Protein AF-N2BEN6-F1 (afdb_monomer_lite)

Radius of gyration: 16.23 Å; chains: 1; bounding box: 42×36×40 Å

Organism: NCBI:txid1235802

Sequence (118 aa):
MKANYIAAFLFGVWHIVMPIRSYINGEMSFAAMLLMGIGYMILAGIMGIKWGLLYYITGNLWAGLGDHLFNNTVATNMLHVVSLKGTDELQIVRIMAAQIISFVFVLMVYYYKNRNGN

Structure (mmCIF, N/CA/C/O backbone):
data_AF-N2BEN6-F1
#
_entry.id   AF-N2BEN6-F1
#
loop_
_atom_site.group_PDB
_atom_site.id
_atom_site.type_symbol
_atom_site.label_atom_id
_atom_site.label_alt_id
_atom_site.label_comp_id
_atom_site.label_asym_id
_atom_site.label_entity_id
_atom_site.label_seq_id
_atom_site.pdbx_PDB_ins_code
_atom_site.Cartn_x
_atom_site.Cartn_y
_atom_site.Cartn_z
_atom_site.occupancy
_atom_site.B_iso_or_equiv
_atom_site.auth_seq_id
_atom_site.auth_comp_id
_atom_site.auth_asym_id
_atom_site.auth_atom_id
_atom_site.pdbx_PDB_model_num
ATOM 1 N N . MET A 1 1 ? -10.329 10.386 9.609 1.00 85.44 1 MET A N 1
ATOM 2 C CA . MET A 1 1 ? -10.187 10.054 8.170 1.00 85.44 1 MET A CA 1
ATOM 3 C C . MET A 1 1 ? -9.442 11.100 7.338 1.00 85.44 1 MET A C 1
ATOM 5 O O . MET A 1 1 ? -8.591 10.686 6.572 1.00 85.44 1 MET A O 1
ATOM 9 N N . LYS A 1 2 ? -9.664 12.421 7.485 1.00 92.44 2 LYS A N 1
ATOM 10 C CA . LYS A 1 2 ? -8.949 13.449 6.681 1.00 92.44 2 LYS A CA 1
ATOM 11 C C . LYS A 1 2 ? -7.416 13.304 6.684 1.00 92.44 2 LYS A C 1
ATOM 13 O O . LYS A 1 2 ? -6.818 13.224 5.621 1.00 92.44 2 LYS A O 1
ATOM 18 N N . ALA A 1 3 ? -6.804 13.192 7.866 1.00 92.81 3 ALA A N 1
ATOM 19 C CA . ALA A 1 3 ? -5.358 12.980 7.994 1.00 92.81 3 ALA A CA 1
ATOM 20 C C . ALA A 1 3 ? -4.882 11.691 7.297 1.00 92.81 3 ALA A C 1
ATOM 22 O O . ALA A 1 3 ? -3.827 11.684 6.675 1.00 92.81 3 ALA A O 1
ATOM 23 N N . ASN A 1 4 ? -5.695 10.630 7.334 1.00 94.56 4 ASN A N 1
ATOM 24 C CA . ASN A 1 4 ? -5.393 9.372 6.655 1.00 94.56 4 ASN A CA 1
ATOM 25 C C . ASN A 1 4 ? -5.385 9.528 5.128 1.00 94.56 4 ASN A C 1
ATOM 27 O O . ASN A 1 4 ? -4.502 8.996 4.473 1.00 94.56 4 AS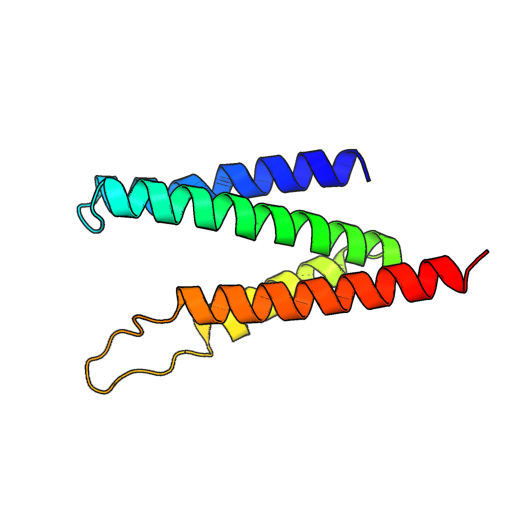N A O 1
ATOM 31 N N . TYR A 1 5 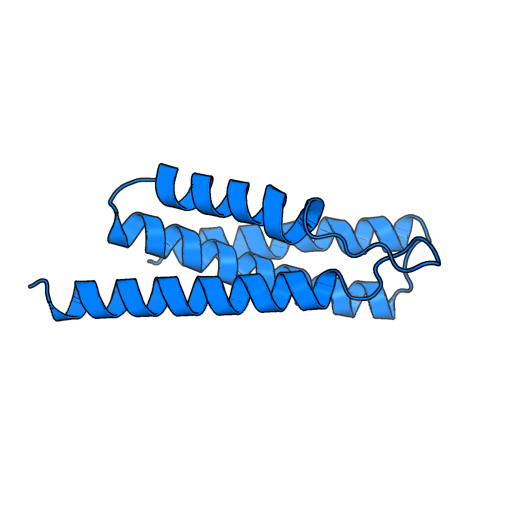? -6.325 10.290 4.556 1.00 95.94 5 TYR A N 1
ATOM 32 C CA . TYR A 1 5 ? -6.342 10.553 3.113 1.00 95.94 5 TYR A CA 1
ATOM 33 C C . TYR A 1 5 ? -5.090 11.301 2.650 1.00 95.94 5 TYR A C 1
ATOM 35 O O . TYR A 1 5 ? -4.509 10.942 1.631 1.00 95.94 5 TYR A O 1
ATOM 43 N N . ILE A 1 6 ? -4.643 12.296 3.422 1.00 97.44 6 ILE A N 1
ATOM 44 C CA . ILE A 1 6 ? -3.408 13.035 3.127 1.00 97.44 6 ILE A CA 1
ATOM 45 C C . ILE A 1 6 ? -2.199 12.099 3.228 1.00 97.44 6 ILE A C 1
ATOM 47 O O . ILE A 1 6 ? -1.392 12.045 2.304 1.00 97.44 6 ILE A O 1
ATOM 51 N N . ALA A 1 7 ? -2.095 11.328 4.314 1.00 95.94 7 ALA A N 1
ATOM 52 C CA . ALA A 1 7 ? -0.999 10.384 4.509 1.00 95.94 7 ALA A CA 1
ATOM 53 C C . ALA A 1 7 ? -0.941 9.336 3.386 1.00 95.94 7 ALA A C 1
ATOM 55 O O . ALA A 1 7 ? 0.119 9.116 2.808 1.00 95.94 7 ALA A O 1
ATOM 56 N N . ALA A 1 8 ? -2.081 8.746 3.024 1.00 96.81 8 ALA A N 1
ATOM 57 C CA . ALA A 1 8 ? -2.187 7.774 1.943 1.00 96.81 8 ALA A CA 1
ATOM 58 C C . ALA A 1 8 ? -1.834 8.369 0.574 1.00 96.81 8 ALA A C 1
ATOM 60 O O . ALA A 1 8 ? -1.147 7.721 -0.209 1.00 96.81 8 ALA A O 1
ATOM 61 N N . PHE A 1 9 ? -2.256 9.605 0.292 1.00 97.12 9 PHE A N 1
ATOM 62 C CA . PHE A 1 9 ? -1.894 10.298 -0.943 1.00 97.12 9 PHE A CA 1
ATOM 63 C C . PHE A 1 9 ? -0.382 10.529 -1.041 1.00 97.12 9 PHE A C 1
ATOM 65 O O . PHE A 1 9 ? 0.231 10.155 -2.039 1.00 97.12 9 PHE A O 1
ATOM 72 N N . LEU A 1 10 ? 0.229 11.090 0.008 1.00 97.69 10 LEU A N 1
ATOM 73 C CA . LEU A 1 10 ? 1.674 11.334 0.052 1.00 97.69 10 LEU A CA 1
ATOM 74 C C . LEU A 1 10 ? 2.466 10.027 -0.055 1.00 97.69 10 LEU A C 1
ATOM 76 O O . LEU A 1 10 ? 3.442 9.955 -0.800 1.00 97.69 10 LEU A O 1
ATOM 80 N N . PHE A 1 11 ? 2.012 8.983 0.641 1.00 96.00 11 PHE A N 1
ATOM 81 C CA . PHE A 1 11 ? 2.604 7.654 0.558 1.00 96.00 11 PHE A CA 1
ATOM 82 C C . PHE A 1 11 ? 2.496 7.088 -0.860 1.00 96.00 11 PHE A C 1
ATOM 84 O O . PHE A 1 11 ? 3.496 6.631 -1.401 1.00 96.00 11 PHE A O 1
ATOM 91 N N . GLY A 1 12 ? 1.330 7.191 -1.504 1.00 96.19 12 GLY A N 1
ATOM 92 C CA . GLY A 1 12 ? 1.137 6.803 -2.900 1.00 96.19 12 GLY A CA 1
ATOM 93 C C . GLY A 1 12 ? 2.120 7.504 -3.837 1.00 96.19 12 GLY A C 1
ATOM 94 O O . GLY A 1 12 ? 2.885 6.836 -4.527 1.00 96.19 12 GLY A O 1
ATOM 95 N N . VAL A 1 13 ? 2.164 8.841 -3.806 1.00 97.00 13 VAL A N 1
ATOM 96 C CA . VAL A 1 13 ? 3.068 9.653 -4.643 1.00 97.00 13 VAL A CA 1
ATOM 97 C C . VAL A 1 13 ? 4.531 9.258 -4.453 1.00 97.00 13 VAL A C 1
ATOM 99 O O . VAL A 1 13 ? 5.257 9.149 -5.436 1.00 97.00 13 VAL A O 1
ATOM 102 N N . TRP A 1 14 ? 4.965 8.976 -3.224 1.00 97.12 14 TRP A N 1
ATOM 103 C CA . TRP A 1 14 ? 6.349 8.584 -2.946 1.00 97.12 14 TRP A CA 1
ATOM 104 C C . TRP A 1 14 ? 6.789 7.310 -3.696 1.00 97.12 14 TRP A C 1
ATOM 106 O O . TRP A 1 14 ? 7.953 7.192 -4.076 1.00 97.12 14 TRP A O 1
ATOM 116 N N . HIS A 1 15 ? 5.874 6.381 -3.997 1.00 94.19 15 HIS A N 1
ATOM 117 C CA . HIS A 1 15 ? 6.221 5.111 -4.653 1.00 94.19 15 HIS A CA 1
ATOM 118 C C . HIS A 1 15 ? 6.578 5.242 -6.139 1.00 94.19 15 HIS A C 1
ATOM 120 O O . HIS A 1 15 ? 7.164 4.315 -6.699 1.00 94.19 15 HIS A O 1
ATOM 126 N N . ILE A 1 16 ? 6.302 6.385 -6.779 1.00 95.00 16 ILE A N 1
ATOM 127 C CA . ILE A 1 16 ? 6.697 6.615 -8.178 1.00 95.00 16 ILE A CA 1
ATOM 128 C C . ILE A 1 16 ? 8.225 6.629 -8.359 1.00 95.00 16 ILE A C 1
ATOM 130 O O . ILE A 1 16 ? 8.729 6.367 -9.451 1.00 95.00 16 ILE A O 1
ATOM 134 N N . VAL A 1 17 ? 8.972 6.888 -7.279 1.00 96.31 17 VAL A N 1
ATOM 135 C CA . VAL A 1 17 ? 10.439 6.953 -7.286 1.00 96.31 17 VAL A CA 1
ATOM 136 C C . VAL A 1 17 ? 11.058 5.645 -7.786 1.00 96.31 17 VAL A C 1
ATOM 138 O O . VAL A 1 17 ? 12.050 5.688 -8.509 1.00 96.31 17 VAL A O 1
ATOM 141 N N . MET A 1 18 ? 10.467 4.487 -7.464 1.00 92.50 18 MET A N 1
ATOM 142 C CA . MET A 1 18 ? 11.002 3.184 -7.879 1.00 92.50 18 MET A CA 1
ATOM 143 C C . MET A 1 18 ? 10.944 2.978 -9.405 1.00 92.50 18 MET A C 1
ATOM 145 O O . MET A 1 18 ? 12.005 2.781 -10.000 1.00 92.50 18 MET A O 1
ATOM 149 N N . PRO A 1 19 ? 9.780 3.094 -10.080 1.00 93.75 19 PRO A N 1
ATOM 150 C CA . PRO A 1 19 ? 9.721 3.029 -11.543 1.00 93.75 19 PRO A CA 1
ATOM 151 C C . PRO A 1 19 ? 10.596 4.072 -12.242 1.00 93.75 19 PRO A C 1
ATOM 153 O O . PRO A 1 19 ? 11.278 3.732 -13.207 1.00 93.75 19 PRO A O 1
ATOM 156 N N . ILE A 1 20 ? 10.632 5.316 -11.739 1.00 97.19 20 ILE A N 1
ATOM 157 C CA . ILE A 1 20 ? 11.492 6.375 -12.295 1.00 97.19 20 ILE A CA 1
ATOM 158 C C . ILE A 1 20 ? 12.967 5.967 -12.225 1.00 97.19 20 ILE A C 1
ATOM 160 O O . ILE A 1 20 ? 13.680 6.091 -13.220 1.00 97.19 20 ILE A O 1
ATOM 164 N N . ARG A 1 21 ? 13.427 5.439 -11.082 1.00 96.81 21 ARG A N 1
ATOM 165 C CA . ARG A 1 21 ? 14.804 4.949 -10.923 1.00 96.81 21 ARG A CA 1
ATOM 166 C C . ARG A 1 21 ? 15.129 3.859 -11.945 1.00 96.81 21 ARG A C 1
ATOM 168 O O . ARG A 1 21 ? 16.155 3.949 -12.610 1.00 96.81 21 ARG A O 1
ATOM 175 N N . SER A 1 22 ? 14.264 2.855 -12.089 1.00 94.19 22 SER A N 1
ATOM 176 C CA . SER A 1 22 ? 14.484 1.760 -13.042 1.00 94.19 22 SER A CA 1
ATOM 177 C C . SER A 1 22 ? 14.500 2.241 -14.495 1.00 94.19 22 SER A C 1
ATOM 179 O O . SER A 1 22 ? 15.292 1.740 -15.287 1.00 94.19 22 SER A O 1
ATOM 181 N N . TYR A 1 23 ? 13.705 3.255 -14.851 1.00 96.62 23 TYR A N 1
ATOM 182 C CA . TYR A 1 23 ? 13.797 3.893 -16.168 1.00 96.62 23 TYR A CA 1
ATOM 183 C C . TYR A 1 23 ? 15.136 4.608 -16.382 1.00 96.62 23 TYR A C 1
ATOM 185 O O . TYR A 1 23 ? 15.792 4.382 -17.396 1.00 96.62 23 TYR A O 1
ATOM 193 N N . ILE A 1 24 ? 15.575 5.423 -15.415 1.00 97.94 24 ILE A N 1
ATOM 194 C CA . ILE A 1 24 ? 16.860 6.144 -15.482 1.00 97.94 24 ILE A CA 1
ATOM 195 C C . ILE A 1 24 ? 18.039 5.168 -15.606 1.00 9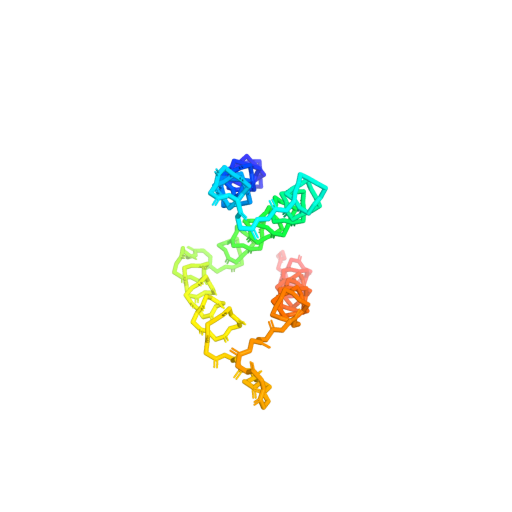7.94 24 ILE A C 1
ATOM 197 O O . ILE A 1 24 ? 18.989 5.439 -16.336 1.00 97.94 24 ILE A O 1
ATOM 201 N N . ASN A 1 25 ? 17.958 4.014 -14.943 1.00 97.50 25 ASN A N 1
ATOM 202 C CA . ASN A 1 25 ? 18.974 2.964 -15.001 1.00 97.50 25 ASN A CA 1
ATOM 203 C C . ASN A 1 25 ? 18.931 2.115 -16.288 1.00 97.50 25 ASN A C 1
ATOM 205 O O . ASN A 1 25 ? 19.771 1.234 -16.455 1.00 97.50 25 ASN A O 1
ATOM 209 N N . GLY A 1 26 ? 17.955 2.325 -17.178 1.00 94.62 26 GLY A N 1
ATOM 210 C CA . GLY A 1 26 ? 17.766 1.503 -18.378 1.00 94.62 26 GLY A CA 1
ATOM 211 C C . GLY A 1 26 ? 17.192 0.104 -18.111 1.00 94.62 26 GLY A C 1
ATOM 212 O O . GLY A 1 26 ? 17.196 -0.736 -19.006 1.00 94.62 26 GLY A O 1
ATOM 213 N N . GLU A 1 27 ? 16.677 -0.155 -16.904 1.00 92.25 27 GLU A N 1
ATOM 214 C CA . GLU A 1 27 ? 16.054 -1.428 -16.499 1.00 92.25 27 GLU A CA 1
ATOM 215 C C . GLU A 1 27 ? 14.602 -1.551 -17.009 1.00 92.25 27 GLU A C 1
ATOM 217 O O . GLU A 1 27 ? 14.025 -2.637 -17.015 1.00 92.25 27 GLU A O 1
ATOM 222 N N . MET A 1 28 ? 13.979 -0.435 -17.406 1.00 91.81 28 MET A N 1
ATOM 223 C CA . MET A 1 28 ? 12.563 -0.357 -17.771 1.00 91.81 28 MET A CA 1
ATOM 224 C C . MET A 1 28 ? 12.346 0.619 -18.934 1.00 91.81 28 MET A C 1
ATOM 226 O O . MET A 1 28 ? 13.006 1.651 -19.009 1.00 91.81 28 MET A O 1
ATOM 230 N N . SER A 1 29 ? 11.396 0.333 -19.833 1.00 95.81 29 SER A N 1
ATOM 231 C CA . SER A 1 29 ? 10.999 1.281 -20.885 1.00 95.81 29 SER A CA 1
ATOM 232 C C . SER A 1 29 ? 10.193 2.454 -20.315 1.00 95.81 29 SER A C 1
ATOM 234 O O . SER A 1 29 ? 9.578 2.342 -19.255 1.00 95.81 29 SER A O 1
ATOM 236 N N . PHE A 1 30 ? 10.118 3.572 -21.041 1.00 95.56 30 PHE A N 1
ATOM 237 C CA . PHE A 1 30 ? 9.315 4.727 -20.617 1.00 95.56 30 PHE A CA 1
ATOM 238 C C . PHE A 1 30 ? 7.827 4.377 -20.421 1.00 95.56 30 PHE A C 1
ATOM 240 O O . PHE A 1 30 ? 7.209 4.771 -19.433 1.00 95.56 30 PHE A O 1
ATOM 247 N N . ALA A 1 31 ? 7.254 3.584 -21.333 1.00 95.19 31 ALA A N 1
ATOM 248 C CA . ALA A 1 31 ? 5.863 3.147 -21.233 1.00 95.19 31 ALA A CA 1
ATOM 249 C C . ALA A 1 31 ? 5.630 2.259 -19.998 1.00 95.19 31 ALA A C 1
ATOM 251 O O . ALA A 1 31 ? 4.654 2.452 -19.273 1.00 95.19 31 ALA A O 1
ATOM 252 N N . ALA A 1 32 ? 6.551 1.329 -19.723 1.00 91.81 32 ALA A N 1
ATOM 253 C CA . ALA A 1 32 ? 6.489 0.497 -18.526 1.00 91.81 32 ALA A CA 1
ATOM 254 C C . ALA A 1 32 ? 6.655 1.335 -17.246 1.00 91.81 32 ALA A C 1
ATOM 256 O O . ALA A 1 32 ? 5.934 1.099 -16.280 1.00 91.81 32 ALA A O 1
ATOM 257 N N . MET A 1 33 ? 7.506 2.367 -17.258 1.00 95.06 33 MET A N 1
ATOM 258 C CA . MET A 1 33 ? 7.671 3.296 -16.136 1.00 95.06 33 MET A CA 1
ATOM 259 C C . MET A 1 33 ? 6.378 4.042 -15.809 1.00 95.06 33 MET A C 1
ATOM 261 O O . MET A 1 33 ? 6.015 4.134 -14.638 1.00 95.06 33 MET A O 1
ATOM 265 N N . LEU A 1 34 ? 5.656 4.541 -16.819 1.00 94.88 34 LEU A N 1
ATOM 266 C CA . LEU A 1 34 ? 4.370 5.213 -16.608 1.00 94.88 34 LEU A CA 1
ATOM 267 C C . LEU A 1 34 ? 3.327 4.251 -16.033 1.00 94.88 34 LEU A C 1
ATOM 269 O O . LEU A 1 34 ? 2.676 4.573 -15.038 1.00 94.88 34 LEU A O 1
ATOM 273 N N . LEU A 1 35 ? 3.196 3.064 -16.634 1.00 92.19 35 LEU A N 1
ATOM 274 C CA . LEU A 1 35 ? 2.223 2.061 -16.206 1.00 92.19 35 LEU A CA 1
ATOM 275 C C . LEU A 1 35 ? 2.492 1.600 -14.766 1.00 92.19 35 LEU A C 1
ATOM 277 O O . LEU A 1 35 ? 1.591 1.627 -13.927 1.00 92.19 35 LEU A O 1
ATOM 281 N N . MET A 1 36 ? 3.739 1.231 -14.466 1.00 91.19 36 MET A N 1
ATOM 282 C CA . MET A 1 36 ? 4.151 0.790 -13.133 1.00 91.19 36 MET A CA 1
ATOM 283 C C . MET A 1 36 ? 4.090 1.933 -12.118 1.00 91.19 36 MET A C 1
ATOM 285 O O . MET A 1 36 ? 3.668 1.712 -10.988 1.00 91.19 36 MET A O 1
ATOM 289 N N . GLY A 1 37 ? 4.448 3.159 -12.510 1.00 93.44 37 GLY A N 1
ATOM 290 C CA . GLY A 1 37 ? 4.341 4.359 -11.677 1.00 93.44 37 GLY A CA 1
ATOM 291 C C . GLY A 1 37 ? 2.917 4.602 -11.194 1.00 93.44 37 GLY A C 1
ATOM 292 O O . GLY A 1 37 ? 2.675 4.656 -9.989 1.00 93.44 37 GLY A O 1
ATOM 293 N N . ILE A 1 38 ? 1.962 4.673 -12.124 1.00 93.56 38 ILE A N 1
ATOM 294 C CA . ILE A 1 38 ? 0.541 4.856 -11.799 1.00 93.56 38 ILE A CA 1
ATOM 295 C C . ILE A 1 38 ? 0.031 3.683 -10.951 1.00 93.56 38 ILE A C 1
ATOM 297 O O . ILE A 1 38 ? -0.624 3.899 -9.928 1.00 93.56 38 ILE A O 1
ATOM 301 N N . GLY A 1 39 ? 0.365 2.448 -11.340 1.00 91.69 39 GLY A N 1
ATOM 302 C CA . GLY A 1 39 ? -0.038 1.242 -10.619 1.00 91.69 39 GLY A CA 1
ATOM 303 C C . GLY A 1 39 ? 0.436 1.234 -9.164 1.00 91.69 39 GLY A C 1
ATOM 304 O O . GLY A 1 39 ? -0.373 1.044 -8.254 1.00 91.69 39 GLY A O 1
ATOM 305 N N . TYR A 1 40 ? 1.721 1.506 -8.924 1.00 91.19 40 TYR A N 1
ATOM 306 C CA . TYR A 1 40 ? 2.278 1.561 -7.573 1.00 91.19 40 TYR A CA 1
ATOM 307 C C . TYR A 1 40 ? 1.707 2.709 -6.746 1.00 91.19 40 TYR A C 1
ATOM 309 O O . TYR A 1 40 ? 1.415 2.496 -5.572 1.00 91.19 40 TYR A O 1
ATOM 317 N N . MET A 1 41 ? 1.498 3.892 -7.333 1.00 94.88 41 MET A N 1
ATOM 318 C CA . MET A 1 41 ? 0.892 5.020 -6.618 1.00 94.88 41 MET A CA 1
ATOM 319 C C . MET A 1 41 ? -0.507 4.680 -6.100 1.00 94.88 41 MET A C 1
ATOM 321 O O . MET A 1 41 ? -0.815 4.933 -4.933 1.00 94.88 41 MET A O 1
ATOM 325 N N . ILE A 1 42 ? -1.347 4.084 -6.952 1.00 93.50 42 ILE A N 1
ATOM 326 C CA . ILE A 1 42 ? -2.707 3.678 -6.581 1.00 93.50 42 ILE A CA 1
ATOM 327 C C . ILE A 1 42 ? -2.656 2.583 -5.514 1.00 93.50 42 ILE A C 1
ATOM 329 O O . ILE A 1 42 ? -3.322 2.697 -4.484 1.00 93.50 42 ILE A O 1
ATOM 333 N N . LEU A 1 43 ? -1.846 1.543 -5.732 1.00 91.88 43 LEU A N 1
ATOM 334 C CA . LEU A 1 43 ? -1.738 0.410 -4.816 1.00 91.88 43 LEU A CA 1
ATOM 335 C C . LEU A 1 43 ? -1.251 0.848 -3.428 1.00 91.88 43 LEU A C 1
ATOM 337 O O . LEU A 1 43 ? -1.878 0.522 -2.421 1.00 91.88 43 LEU A O 1
ATOM 341 N N . ALA A 1 44 ? -0.170 1.627 -3.370 1.00 93.44 44 ALA A N 1
ATOM 342 C CA . ALA A 1 44 ? 0.364 2.163 -2.124 1.00 93.44 44 ALA A CA 1
ATOM 343 C C . ALA A 1 44 ? -0.631 3.118 -1.445 1.00 93.44 44 ALA A C 1
ATOM 345 O O . ALA A 1 44 ? -0.813 3.048 -0.231 1.00 93.44 44 ALA A O 1
ATOM 346 N N . GLY A 1 45 ? -1.342 3.949 -2.213 1.00 95.38 45 GLY A N 1
ATOM 347 C CA . GLY A 1 45 ? -2.409 4.800 -1.686 1.00 95.38 45 GLY A CA 1
ATOM 348 C C . GLY A 1 45 ? -3.521 3.997 -1.002 1.00 95.38 45 GLY A C 1
ATOM 349 O O . GLY A 1 45 ? -3.867 4.279 0.145 1.00 95.38 45 GLY A O 1
ATOM 350 N N . ILE A 1 46 ? -4.034 2.945 -1.649 1.00 94.69 46 ILE A N 1
ATOM 351 C CA . ILE A 1 46 ? -5.039 2.041 -1.059 1.00 94.69 46 ILE A CA 1
ATOM 352 C C . ILE A 1 46 ? -4.514 1.414 0.240 1.00 94.69 46 ILE A C 1
ATOM 354 O O . ILE A 1 46 ? -5.233 1.357 1.240 1.00 94.69 46 ILE A O 1
ATOM 358 N N . MET A 1 47 ? -3.245 1.003 0.260 1.00 94.69 47 MET A N 1
ATOM 359 C CA . MET A 1 47 ? -2.602 0.448 1.453 1.00 94.69 47 MET A CA 1
ATOM 360 C C . MET A 1 47 ? -2.497 1.460 2.596 1.00 94.69 47 MET A C 1
ATOM 362 O O . MET A 1 47 ? -2.818 1.124 3.736 1.00 94.69 47 MET A O 1
ATOM 366 N N . GLY A 1 48 ? -2.162 2.717 2.298 1.00 95.56 48 GLY A N 1
ATOM 367 C CA . GLY A 1 48 ? -2.191 3.798 3.283 1.00 95.56 48 GLY A CA 1
ATOM 368 C C . GLY A 1 48 ? -3.580 3.967 3.906 1.00 95.56 48 GLY A C 1
ATOM 369 O O . GLY A 1 48 ? -3.711 4.053 5.128 1.00 95.56 48 GLY A O 1
ATOM 370 N N . ILE A 1 49 ? -4.641 3.908 3.089 1.00 96.81 49 ILE A N 1
ATOM 371 C CA . ILE A 1 49 ? -6.018 3.942 3.598 1.00 96.81 49 ILE A CA 1
ATOM 372 C C . ILE A 1 49 ? -6.298 2.757 4.520 1.00 96.81 49 ILE A C 1
ATOM 374 O O . ILE A 1 49 ? -6.825 2.965 5.617 1.00 96.81 49 ILE A O 1
ATOM 378 N N . LYS A 1 50 ? -5.913 1.544 4.104 1.00 96.50 50 LYS A N 1
ATOM 379 C CA . LYS A 1 50 ? -6.070 0.307 4.880 1.00 96.50 50 LYS A CA 1
ATOM 380 C C . LYS A 1 50 ? -5.449 0.421 6.269 1.00 96.50 50 LYS A C 1
ATOM 382 O O . LYS A 1 50 ? -6.097 0.079 7.255 1.00 96.50 50 LYS A O 1
ATOM 387 N N . TRP A 1 51 ? -4.225 0.933 6.375 1.00 96.38 51 TRP A N 1
ATOM 388 C CA . TRP A 1 51 ? -3.547 1.064 7.667 1.00 96.38 51 TRP A CA 1
ATOM 389 C C . TRP A 1 51 ? -4.215 2.086 8.581 1.00 96.38 51 TRP A C 1
ATOM 391 O O . TRP A 1 51 ? -4.349 1.837 9.778 1.00 96.38 51 TRP A O 1
ATOM 401 N N . GLY A 1 52 ? -4.722 3.194 8.036 1.00 95.56 52 GLY A N 1
ATOM 402 C CA . GLY A 1 52 ? -5.524 4.119 8.833 1.00 95.56 52 GLY A CA 1
ATOM 403 C C . GLY A 1 52 ? -6.869 3.540 9.277 1.00 95.56 52 GLY A C 1
ATOM 404 O O . GLY A 1 52 ? -7.326 3.858 10.374 1.00 95.56 52 GLY A O 1
ATOM 405 N N . LEU A 1 53 ? -7.485 2.653 8.485 1.00 95.81 53 LEU A N 1
ATOM 406 C CA . LEU A 1 53 ? -8.661 1.892 8.922 1.00 95.81 53 LEU A CA 1
ATOM 407 C C . LEU A 1 53 ? -8.305 0.915 10.046 1.00 95.81 53 LEU A C 1
ATOM 409 O O . LEU A 1 53 ? -9.026 0.857 11.036 1.00 95.81 53 LEU A O 1
ATOM 413 N N . LEU A 1 54 ? -7.181 0.201 9.949 1.00 96.38 54 LEU A N 1
ATOM 414 C CA . LEU A 1 54 ? -6.697 -0.674 11.023 1.00 96.38 54 LEU A CA 1
ATOM 415 C C . LEU A 1 54 ? -6.462 0.098 12.324 1.00 96.38 54 LEU A C 1
ATOM 417 O O . LEU A 1 54 ? -6.888 -0.358 13.386 1.00 96.38 54 LEU A O 1
ATOM 421 N N . TYR A 1 55 ? -5.858 1.287 12.251 1.00 95.00 55 TYR A N 1
ATOM 422 C CA . TYR A 1 55 ? -5.735 2.169 13.410 1.00 95.00 55 TYR A CA 1
ATOM 423 C C . TYR A 1 55 ? -7.109 2.559 13.966 1.00 95.00 55 TYR A C 1
ATOM 425 O O . TYR A 1 55 ? -7.325 2.466 15.168 1.00 95.00 55 TYR A O 1
ATOM 433 N N . TYR A 1 56 ? -8.062 2.933 13.109 1.00 92.94 56 TYR A N 1
ATOM 434 C CA . TYR A 1 56 ? -9.410 3.299 13.550 1.00 92.94 56 TYR A CA 1
ATOM 435 C C . TYR A 1 56 ? -10.139 2.134 14.241 1.00 92.94 56 TYR A C 1
ATOM 437 O O . TYR A 1 56 ? -10.787 2.323 15.265 1.00 92.94 56 TYR A O 1
ATOM 445 N N . ILE A 1 57 ? -10.010 0.917 13.707 1.00 94.06 57 ILE A N 1
ATOM 446 C CA . ILE A 1 57 ? -10.631 -0.290 14.269 1.00 94.06 57 ILE A CA 1
ATOM 447 C C . ILE A 1 57 ? -9.999 -0.658 15.615 1.00 94.06 57 ILE A C 1
ATOM 449 O O . ILE A 1 57 ? -10.713 -1.090 16.521 1.00 94.06 57 ILE A O 1
ATOM 453 N N . THR A 1 58 ? -8.678 -0.547 15.747 1.00 94.38 58 THR A N 1
ATOM 454 C CA . THR A 1 58 ? -7.929 -1.124 16.880 1.00 94.38 58 THR A CA 1
ATOM 455 C C . THR A 1 58 ? -7.490 -0.105 17.930 1.00 94.38 58 THR A C 1
ATOM 457 O O . THR A 1 58 ? -7.132 -0.500 19.035 1.00 94.38 58 THR A O 1
ATOM 460 N N . GLY A 1 59 ? -7.485 1.189 17.603 1.00 94.44 59 GLY A N 1
ATOM 461 C CA . GLY A 1 59 ? -6.877 2.244 18.416 1.00 94.44 59 GLY A CA 1
ATOM 462 C C . GLY A 1 59 ? -5.346 2.177 18.473 1.00 94.44 59 GLY A C 1
ATOM 463 O O . GLY A 1 59 ? -4.744 2.853 19.305 1.00 94.44 59 GLY A O 1
ATOM 464 N N . ASN A 1 60 ? -4.701 1.357 17.631 1.00 93.88 60 ASN A N 1
ATOM 465 C CA . ASN A 1 60 ? -3.288 1.021 17.769 1.00 93.88 60 ASN A CA 1
ATOM 466 C C . ASN A 1 60 ? -2.528 1.065 16.429 1.00 93.88 60 ASN A C 1
ATOM 468 O O . ASN A 1 60 ? -2.925 0.449 15.441 1.00 93.88 60 ASN A O 1
ATOM 472 N N . LEU A 1 61 ? -1.395 1.776 16.406 1.00 93.44 61 LEU A N 1
ATOM 473 C CA . LEU A 1 61 ? -0.514 1.892 15.237 1.00 93.44 61 LEU A CA 1
ATOM 474 C C . LEU A 1 61 ? 0.186 0.569 14.883 1.00 93.44 61 LEU A C 1
ATOM 476 O O . LEU A 1 61 ? 0.474 0.323 13.711 1.00 93.44 61 LEU A O 1
ATOM 480 N N . TRP A 1 62 ? 0.410 -0.309 15.866 1.00 96.25 62 TRP A N 1
ATOM 481 C CA . TRP A 1 62 ? 1.070 -1.603 15.671 1.00 96.25 62 TRP A CA 1
ATOM 482 C C . TRP A 1 62 ? 0.302 -2.523 14.718 1.00 96.25 62 TRP A C 1
ATOM 484 O O . TRP A 1 62 ? 0.925 -3.318 14.022 1.00 96.25 62 TRP A O 1
ATOM 494 N N . ALA A 1 63 ? -1.025 -2.386 14.623 1.00 95.38 63 ALA A N 1
ATOM 495 C CA . ALA A 1 63 ? -1.828 -3.165 13.682 1.00 95.38 63 ALA A CA 1
ATOM 496 C C . ALA A 1 63 ? -1.473 -2.840 12.219 1.00 95.38 63 ALA A C 1
ATOM 498 O O . ALA A 1 63 ? -1.263 -3.747 11.416 1.00 95.38 63 ALA A O 1
ATOM 499 N N . GLY A 1 64 ? -1.353 -1.551 11.881 1.00 95.12 64 GLY A N 1
ATOM 500 C CA . GLY A 1 64 ? -0.925 -1.118 10.548 1.00 95.12 64 GLY A CA 1
ATOM 501 C C . GLY A 1 64 ? 0.532 -1.483 10.257 1.00 95.12 64 GLY A C 1
ATOM 502 O O . GLY A 1 64 ? 0.838 -1.965 9.170 1.00 95.12 64 GLY A O 1
ATOM 503 N N . LEU A 1 65 ? 1.423 -1.324 11.244 1.00 95.19 65 LEU A N 1
ATOM 504 C CA . LEU A 1 65 ? 2.833 -1.698 11.092 1.00 95.19 65 LEU A CA 1
ATOM 505 C C . LEU A 1 65 ? 3.014 -3.209 10.876 1.00 95.19 65 LEU A C 1
ATOM 507 O O . LEU A 1 65 ? 3.793 -3.615 10.016 1.00 95.19 65 LEU A O 1
ATOM 511 N N . GLY A 1 66 ? 2.288 -4.035 11.632 1.00 95.25 66 GLY A N 1
ATOM 512 C CA . GLY A 1 66 ? 2.304 -5.489 11.489 1.00 95.25 66 GLY A CA 1
ATOM 513 C C . GLY A 1 66 ? 1.788 -5.941 10.125 1.00 95.25 66 GLY A C 1
ATOM 514 O O . GLY A 1 66 ? 2.422 -6.779 9.487 1.00 95.25 66 GLY A O 1
ATOM 515 N N . ASP A 1 67 ? 0.697 -5.342 9.635 1.00 94.88 67 ASP A N 1
ATOM 516 C CA . ASP A 1 67 ? 0.208 -5.586 8.273 1.00 94.88 67 ASP A CA 1
ATOM 517 C C . ASP A 1 67 ? 1.254 -5.196 7.217 1.00 94.88 67 ASP A C 1
ATOM 519 O O . ASP A 1 67 ? 1.527 -5.981 6.311 1.00 94.88 67 ASP A O 1
ATOM 523 N N . HIS A 1 68 ? 1.898 -4.032 7.358 1.00 93.75 68 HIS A N 1
ATOM 524 C CA . HIS A 1 68 ? 2.959 -3.601 6.446 1.00 93.75 68 HIS A CA 1
ATOM 525 C C . HIS A 1 68 ? 4.150 -4.571 6.431 1.00 93.75 68 HIS A C 1
ATOM 527 O O . HIS A 1 68 ? 4.650 -4.921 5.359 1.00 93.75 68 HIS A O 1
ATOM 533 N N . LEU A 1 69 ? 4.592 -5.027 7.607 1.00 93.75 69 LEU A N 1
ATOM 534 C CA . LEU A 1 69 ? 5.658 -6.018 7.733 1.00 93.75 69 LEU A CA 1
ATOM 535 C C . LEU A 1 69 ? 5.261 -7.329 7.049 1.00 93.75 69 LEU A C 1
ATOM 537 O O . LEU A 1 69 ? 5.981 -7.802 6.175 1.00 93.75 69 LEU A O 1
ATOM 541 N N . PHE A 1 70 ? 4.099 -7.885 7.399 1.00 90.88 70 PHE A N 1
ATOM 542 C CA . PHE A 1 70 ? 3.624 -9.147 6.837 1.00 90.88 70 PHE A CA 1
ATOM 543 C C . PHE A 1 70 ? 3.466 -9.064 5.320 1.00 90.88 70 PHE A C 1
ATOM 545 O O . PHE A 1 70 ? 3.883 -9.972 4.605 1.00 90.88 70 PHE A O 1
ATOM 552 N N . ASN A 1 71 ? 2.921 -7.956 4.820 1.00 89.19 71 ASN A N 1
ATOM 553 C CA . ASN A 1 71 ? 2.781 -7.721 3.396 1.00 89.19 71 ASN A CA 1
ATOM 554 C C . ASN A 1 71 ? 4.135 -7.781 2.670 1.00 89.19 71 ASN A C 1
ATOM 556 O O . ASN A 1 71 ? 4.311 -8.548 1.722 1.00 89.19 71 ASN A O 1
ATOM 560 N N . ASN A 1 72 ? 5.111 -7.000 3.136 1.00 88.12 72 ASN A N 1
ATOM 561 C CA . ASN A 1 72 ? 6.425 -6.965 2.504 1.00 88.12 72 ASN A CA 1
ATOM 562 C C . ASN A 1 72 ? 7.151 -8.301 2.621 1.00 88.12 72 ASN A C 1
ATOM 564 O O . ASN A 1 72 ? 7.740 -8.774 1.652 1.00 88.12 72 ASN A O 1
ATOM 568 N N . THR A 1 73 ? 7.113 -8.925 3.792 1.00 89.12 73 THR A N 1
ATOM 569 C CA . THR A 1 73 ? 7.803 -10.187 4.026 1.00 89.12 73 THR A CA 1
ATOM 570 C C . THR A 1 73 ? 7.169 -11.305 3.209 1.00 89.12 73 THR A C 1
ATOM 572 O O . THR A 1 73 ? 7.857 -11.944 2.423 1.00 89.12 73 THR A O 1
ATOM 575 N N . VAL A 1 74 ? 5.858 -11.511 3.321 1.00 86.00 74 VAL A N 1
ATOM 576 C CA . VAL A 1 74 ? 5.185 -12.673 2.733 1.00 86.00 74 VAL A CA 1
ATOM 577 C C . VAL A 1 74 ? 4.793 -12.430 1.281 1.00 86.00 74 VAL A C 1
ATOM 579 O O . VAL A 1 74 ? 5.244 -13.161 0.405 1.00 86.00 74 VAL A O 1
ATOM 582 N N . ALA A 1 75 ? 3.975 -11.413 1.000 1.00 83.38 75 ALA A N 1
ATOM 583 C CA . ALA A 1 75 ? 3.397 -11.224 -0.332 1.00 83.38 75 ALA A CA 1
ATOM 584 C C . ALA A 1 75 ? 4.419 -10.714 -1.358 1.00 83.38 75 ALA A C 1
ATOM 586 O O . ALA A 1 75 ? 4.418 -11.174 -2.505 1.00 83.38 75 ALA A O 1
ATOM 587 N N . THR A 1 76 ? 5.293 -9.793 -0.939 1.00 81.19 76 THR A N 1
ATOM 588 C CA . THR A 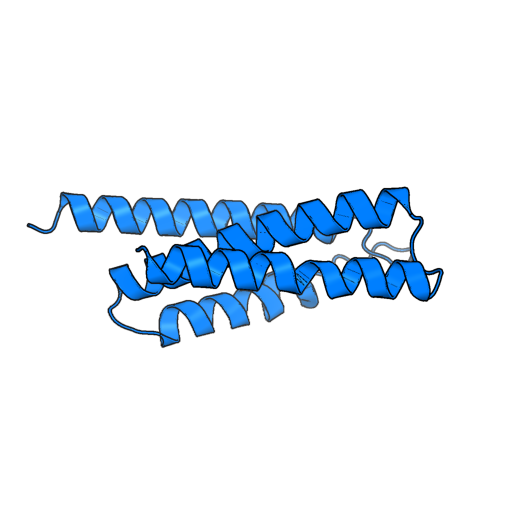1 76 ? 6.255 -9.139 -1.837 1.00 81.19 76 THR A CA 1
ATOM 589 C C . THR A 1 76 ? 7.540 -9.941 -2.033 1.00 81.19 76 THR A C 1
ATOM 591 O O . THR A 1 76 ? 8.000 -10.024 -3.170 1.00 81.19 76 THR A O 1
ATOM 594 N N . ASN A 1 77 ? 8.112 -10.517 -0.966 1.00 81.19 77 ASN A N 1
ATOM 595 C CA . ASN A 1 77 ? 9.459 -11.105 -1.007 1.00 81.19 77 ASN A CA 1
ATOM 596 C C . ASN A 1 77 ? 9.495 -12.639 -0.888 1.00 81.19 77 ASN A C 1
ATOM 598 O O . ASN A 1 77 ? 10.159 -13.286 -1.689 1.00 81.19 77 ASN A O 1
ATOM 602 N N . MET A 1 78 ? 8.823 -13.239 0.102 1.00 80.44 78 MET A N 1
ATOM 603 C CA . MET A 1 78 ? 8.965 -14.679 0.383 1.00 80.44 78 MET A CA 1
A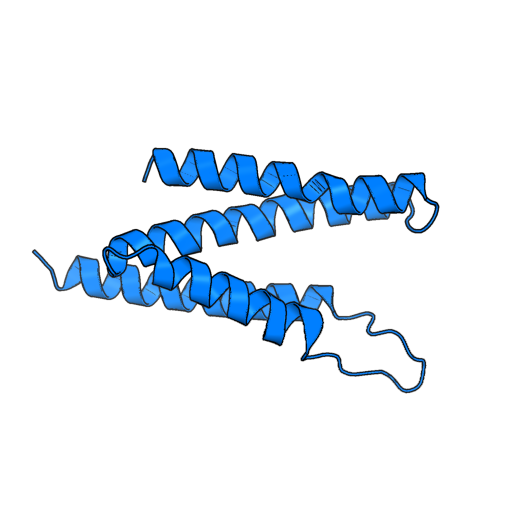TOM 604 C C . MET A 1 78 ? 8.118 -15.570 -0.525 1.00 80.44 78 MET A C 1
ATOM 606 O O . MET A 1 78 ? 8.546 -16.673 -0.857 1.00 80.44 78 MET A O 1
ATOM 610 N N . LEU A 1 79 ? 6.928 -15.125 -0.938 1.00 71.56 79 LEU A N 1
ATOM 611 C CA . LEU A 1 79 ? 6.109 -15.849 -1.911 1.00 71.56 79 LEU A CA 1
ATOM 612 C C . LEU A 1 79 ? 6.673 -15.656 -3.321 1.00 71.56 79 LEU A C 1
ATOM 614 O O . LEU A 1 79 ? 6.004 -15.095 -4.169 1.00 71.56 79 LEU A O 1
ATOM 618 N N . HIS A 1 80 ? 7.893 -16.096 -3.597 1.00 65.75 80 HIS A N 1
ATOM 619 C CA . HIS A 1 80 ? 8.432 -16.109 -4.953 1.00 65.75 80 HIS A CA 1
ATOM 620 C C . HIS A 1 80 ? 8.295 -17.522 -5.519 1.00 65.75 80 HIS A C 1
ATOM 622 O O . HIS A 1 80 ? 8.918 -18.457 -5.018 1.00 65.75 80 HIS A O 1
ATOM 628 N N . VAL A 1 81 ? 7.470 -17.705 -6.553 1.00 57.66 81 VAL A N 1
ATOM 629 C CA . VAL A 1 81 ? 7.520 -18.943 -7.341 1.00 57.66 81 VAL A CA 1
ATOM 630 C C . VAL A 1 81 ? 8.618 -18.731 -8.368 1.00 57.66 81 VAL A C 1
ATOM 632 O O . VAL A 1 81 ? 8.412 -18.064 -9.379 1.00 57.66 81 VAL A O 1
ATOM 635 N N . VAL A 1 82 ? 9.809 -19.253 -8.083 1.00 59.62 82 VAL A N 1
ATOM 636 C CA . VAL A 1 82 ? 10.911 -19.225 -9.045 1.00 59.62 82 VAL A CA 1
ATOM 637 C C . VAL A 1 82 ? 10.500 -20.104 -10.222 1.00 59.62 82 VAL A C 1
ATOM 639 O O . VAL A 1 82 ? 10.416 -21.327 -10.098 1.00 59.62 82 VAL A O 1
ATOM 642 N N . SER A 1 83 ? 10.183 -19.487 -11.363 1.00 55.19 83 SER A N 1
ATOM 643 C CA . SER A 1 83 ? 10.048 -20.239 -12.607 1.00 55.19 83 SER A CA 1
ATOM 644 C C . SER A 1 83 ? 11.390 -20.918 -12.904 1.00 55.19 83 SER A C 1
ATOM 646 O O . SER A 1 83 ? 12.445 -20.421 -12.501 1.00 55.19 83 SER A O 1
ATOM 648 N N . LEU A 1 84 ? 11.382 -22.028 -13.648 1.00 57.94 84 LEU A N 1
ATOM 649 C CA . LEU A 1 84 ? 12.600 -22.737 -14.085 1.00 57.94 84 LEU A CA 1
ATOM 650 C C . LEU A 1 84 ? 13.638 -21.827 -14.787 1.00 57.94 84 LEU A C 1
ATOM 652 O O . LEU A 1 84 ? 14.769 -22.253 -14.998 1.00 57.94 84 LEU A O 1
ATOM 656 N N . LYS A 1 85 ? 13.264 -20.588 -15.152 1.00 60.38 85 LYS A N 1
ATOM 657 C CA . LYS A 1 85 ? 14.101 -19.584 -15.822 1.00 60.38 85 LYS A CA 1
ATOM 658 C C . LYS A 1 85 ? 14.505 -18.386 -14.941 1.00 60.38 85 LYS A C 1
ATOM 660 O O . LYS A 1 85 ? 15.097 -17.445 -15.451 1.00 60.38 85 LYS A O 1
ATOM 665 N N . GLY A 1 86 ? 14.249 -18.429 -13.631 1.00 65.12 86 GLY A N 1
ATOM 666 C CA . GLY A 1 86 ? 14.903 -17.553 -12.647 1.00 65.12 86 GLY A CA 1
ATOM 667 C C . GLY A 1 86 ? 14.274 -16.175 -12.411 1.00 65.12 86 GLY A C 1
ATOM 668 O O . GLY A 1 86 ? 14.745 -15.456 -11.536 1.00 65.12 86 GLY A O 1
ATOM 669 N N . THR A 1 87 ? 13.208 -15.798 -13.123 1.00 64.06 87 THR A N 1
ATOM 670 C CA . THR A 1 87 ? 12.483 -14.539 -12.871 1.00 64.06 87 THR A CA 1
ATOM 671 C C . THR A 1 87 ? 10.981 -14.796 -12.767 1.00 64.06 87 THR A C 1
ATOM 673 O O . THR A 1 87 ? 10.391 -15.490 -13.598 1.00 64.06 87 THR A O 1
ATOM 676 N N . ASP A 1 88 ? 10.373 -14.279 -11.702 1.00 70.94 88 ASP A N 1
ATOM 677 C CA . ASP A 1 88 ? 8.930 -14.307 -11.454 1.00 70.94 88 ASP A CA 1
ATOM 678 C C . ASP A 1 88 ? 8.259 -13.129 -12.166 1.00 70.94 88 ASP A C 1
ATOM 680 O O . ASP A 1 88 ? 8.127 -12.028 -11.630 1.00 70.94 88 ASP A O 1
ATOM 684 N N . GLU A 1 89 ? 7.824 -13.365 -13.399 1.00 74.44 89 GLU A N 1
ATOM 685 C CA . GLU A 1 89 ? 7.161 -12.344 -14.218 1.00 74.44 89 GLU A CA 1
ATOM 686 C C . GLU A 1 89 ? 5.784 -11.925 -13.667 1.00 74.44 89 GLU A C 1
ATOM 688 O O . GLU A 1 89 ? 5.238 -10.897 -14.066 1.00 74.44 89 GLU A O 1
ATOM 693 N N . LEU A 1 90 ? 5.214 -12.689 -12.726 1.00 77.44 90 LEU A N 1
ATOM 694 C CA . LEU A 1 90 ? 3.875 -12.468 -12.169 1.00 77.44 90 LEU A CA 1
ATOM 695 C C . LEU A 1 90 ? 3.896 -11.894 -10.746 1.00 77.44 90 LEU A C 1
ATOM 697 O O . LEU A 1 90 ? 2.844 -11.806 -10.101 1.00 77.44 90 LEU A O 1
ATOM 701 N N . GLN A 1 91 ? 5.059 -11.449 -10.259 1.00 79.56 91 GLN A N 1
ATOM 702 C CA . GLN A 1 91 ? 5.210 -10.887 -8.917 1.00 79.56 91 GLN A CA 1
ATOM 703 C C . GLN A 1 91 ? 4.209 -9.758 -8.638 1.00 79.56 91 GLN A C 1
ATOM 705 O O . GLN A 1 91 ? 3.532 -9.767 -7.607 1.00 79.56 91 GLN A O 1
ATOM 710 N N . ILE A 1 92 ? 4.056 -8.814 -9.573 1.00 79.31 92 ILE A N 1
ATOM 711 C CA . ILE A 1 92 ? 3.140 -7.677 -9.408 1.00 79.31 92 ILE A CA 1
ATOM 712 C C . ILE A 1 92 ? 1.677 -8.125 -9.296 1.00 79.31 92 ILE A C 1
ATOM 714 O O . ILE A 1 92 ? 0.939 -7.617 -8.453 1.00 79.31 92 ILE A O 1
ATOM 718 N N . VAL A 1 93 ? 1.275 -9.133 -10.076 1.00 82.31 93 VAL A N 1
ATOM 719 C CA . VAL A 1 93 ? -0.094 -9.665 -10.080 1.00 82.31 93 VAL A CA 1
ATOM 720 C C . VAL A 1 93 ? -0.426 -10.291 -8.728 1.00 82.31 93 VAL A C 1
ATOM 722 O O . VAL A 1 93 ? -1.484 -10.009 -8.163 1.00 82.31 93 VAL A O 1
ATOM 725 N N . ARG A 1 94 ? 0.488 -11.086 -8.157 1.00 85.50 94 ARG A N 1
ATOM 726 C CA . ARG A 1 94 ? 0.279 -11.654 -6.818 1.00 85.50 94 ARG A CA 1
ATOM 727 C C . ARG A 1 94 ? 0.206 -10.588 -5.734 1.00 85.50 94 ARG A C 1
ATOM 729 O O . ARG A 1 94 ? -0.666 -10.677 -4.872 1.00 85.50 94 ARG A O 1
ATOM 736 N N . ILE A 1 95 ? 1.107 -9.602 -5.757 1.00 86.69 95 ILE A N 1
ATOM 737 C CA . ILE A 1 95 ? 1.109 -8.523 -4.760 1.00 86.69 95 ILE A CA 1
ATOM 738 C C . ILE A 1 95 ? -0.224 -7.773 -4.813 1.00 86.69 95 ILE A C 1
ATOM 740 O O . ILE A 1 95 ? -0.824 -7.533 -3.764 1.00 86.69 95 ILE A O 1
ATOM 744 N N . MET A 1 96 ? -0.719 -7.460 -6.016 1.00 87.00 96 MET A N 1
ATOM 745 C CA . MET A 1 96 ? -2.026 -6.828 -6.207 1.00 87.00 96 MET A CA 1
ATOM 746 C C . MET A 1 96 ? -3.166 -7.690 -5.657 1.00 87.00 96 MET A C 1
ATOM 748 O O . MET A 1 96 ? -3.991 -7.185 -4.897 1.00 87.00 96 MET A O 1
ATOM 752 N N . ALA A 1 97 ? -3.198 -8.985 -5.982 1.00 88.88 97 ALA A N 1
ATOM 753 C CA . ALA A 1 97 ? -4.225 -9.897 -5.482 1.00 88.88 97 ALA A CA 1
ATOM 754 C C . ALA A 1 97 ? -4.224 -9.969 -3.945 1.00 88.88 97 ALA A C 1
ATOM 756 O O . ALA A 1 97 ? -5.270 -9.797 -3.318 1.00 88.88 97 ALA A O 1
ATOM 757 N N . ALA A 1 98 ? -3.048 -10.139 -3.331 1.00 89.62 98 ALA A N 1
ATOM 758 C CA . ALA A 1 98 ? -2.897 -10.170 -1.879 1.00 89.62 98 ALA A CA 1
ATOM 759 C C . ALA A 1 98 ? -3.372 -8.862 -1.219 1.00 89.62 98 ALA A C 1
ATOM 761 O O . ALA A 1 98 ? -4.083 -8.904 -0.213 1.00 89.62 98 ALA A O 1
ATOM 762 N N . GLN A 1 99 ? -3.049 -7.705 -1.811 1.00 91.19 99 GLN A N 1
ATOM 763 C CA . GLN A 1 99 ? -3.470 -6.402 -1.288 1.00 91.19 99 GLN A CA 1
ATOM 764 C C . GLN A 1 99 ? -4.974 -6.199 -1.386 1.00 91.19 99 GLN A C 1
ATOM 766 O O . GLN A 1 99 ? -5.579 -5.732 -0.424 1.00 91.19 99 GLN A O 1
ATOM 771 N N . ILE A 1 100 ? -5.586 -6.557 -2.517 1.00 91.75 100 ILE A N 1
ATOM 772 C CA . ILE A 1 100 ? -7.030 -6.402 -2.716 1.00 91.75 100 ILE A CA 1
ATOM 773 C C . ILE A 1 100 ? -7.789 -7.290 -1.727 1.00 91.75 100 ILE A C 1
ATOM 775 O O . ILE A 1 100 ? -8.692 -6.803 -1.049 1.00 91.75 100 ILE A O 1
ATOM 779 N N . ILE A 1 101 ? -7.388 -8.557 -1.579 1.00 92.88 101 ILE A N 1
ATOM 780 C CA . ILE A 1 101 ? -8.010 -9.489 -0.627 1.00 92.88 101 ILE A CA 1
ATOM 781 C C . ILE A 1 101 ? -7.880 -8.957 0.806 1.00 92.88 101 ILE A C 1
ATOM 783 O O . ILE A 1 10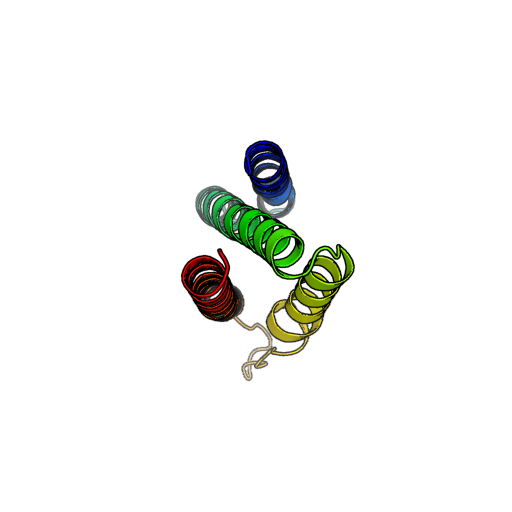1 ? -8.872 -8.868 1.530 1.00 92.88 101 ILE A O 1
ATOM 787 N N . SER A 1 102 ? -6.670 -8.549 1.202 1.00 93.50 102 SER A N 1
ATOM 788 C CA . SER A 1 102 ? -6.412 -7.979 2.528 1.00 93.50 102 SER A CA 1
ATOM 789 C C . SER A 1 102 ? -7.225 -6.701 2.773 1.00 93.50 102 SER A C 1
ATOM 791 O O . SER A 1 102 ? -7.809 -6.529 3.843 1.00 93.50 102 SER A O 1
ATOM 793 N N . PHE A 1 103 ? -7.328 -5.817 1.779 1.00 95.19 103 PHE A N 1
ATOM 794 C CA . PHE A 1 103 ? -8.093 -4.578 1.892 1.00 95.19 103 PHE A CA 1
ATOM 795 C C . PHE A 1 103 ? -9.594 -4.829 2.039 1.00 95.19 103 PHE A C 1
ATOM 797 O O . PHE A 1 103 ? -10.222 -4.252 2.926 1.00 95.19 103 PHE A O 1
ATOM 804 N N . VAL A 1 104 ? -10.162 -5.729 1.229 1.00 95.75 104 VAL A N 1
ATOM 805 C CA . VAL A 1 104 ? -11.572 -6.133 1.337 1.00 95.75 104 VAL A CA 1
ATOM 806 C C . VAL A 1 104 ? -11.856 -6.725 2.717 1.00 95.75 104 VAL A C 1
ATOM 808 O O . VAL A 1 104 ? -12.856 -6.369 3.337 1.00 95.75 104 VAL A O 1
ATOM 811 N N . PHE A 1 105 ? -10.955 -7.556 3.247 1.00 95.44 105 PHE A N 1
ATOM 812 C CA . PHE A 1 105 ? -11.077 -8.084 4.605 1.00 95.44 105 PHE A CA 1
ATOM 813 C C . PHE A 1 105 ? -11.118 -6.976 5.668 1.00 95.44 105 PHE A C 1
ATOM 815 O O . PHE A 1 105 ? -12.039 -6.944 6.486 1.00 95.44 105 PHE A O 1
ATOM 822 N N . VAL A 1 106 ? -10.182 -6.021 5.628 1.00 96.00 106 VAL A N 1
ATOM 823 C CA . VAL A 1 106 ? -10.167 -4.886 6.569 1.00 96.00 106 VAL A CA 1
ATOM 824 C C . VAL A 1 106 ? -11.432 -4.028 6.443 1.00 96.00 106 VAL A C 1
ATOM 826 O O . VAL A 1 106 ? -11.985 -3.617 7.464 1.00 96.00 106 VAL A O 1
ATOM 829 N N . LEU A 1 107 ? -11.935 -3.798 5.225 1.00 95.62 107 LEU A N 1
ATOM 830 C CA . LEU A 1 107 ? -13.200 -3.089 5.006 1.00 95.62 107 LEU A CA 1
ATOM 831 C C . LEU A 1 107 ? -14.390 -3.828 5.628 1.00 95.62 107 LEU A C 1
ATOM 833 O O . LEU A 1 107 ? -15.210 -3.199 6.295 1.00 95.62 107 LEU A O 1
ATOM 837 N N . MET A 1 108 ? -14.483 -5.151 5.460 1.00 95.81 108 MET A N 1
ATOM 838 C CA . MET A 1 108 ? -15.550 -5.947 6.077 1.00 95.81 108 MET A CA 1
ATOM 839 C C . MET A 1 108 ? -15.529 -5.821 7.605 1.00 95.81 108 MET A C 1
ATOM 841 O O . MET A 1 108 ? -16.572 -5.569 8.211 1.00 95.81 108 MET A O 1
ATOM 845 N N . VAL A 1 109 ? -14.348 -5.921 8.226 1.00 94.88 109 VAL A N 1
ATOM 846 C CA . VAL A 1 109 ? -14.186 -5.755 9.682 1.00 94.88 109 VAL A CA 1
ATOM 847 C C . VAL A 1 109 ? -14.571 -4.341 10.126 1.00 94.88 109 VAL A C 1
ATOM 849 O O . VAL A 1 109 ? -15.290 -4.185 11.115 1.00 94.88 109 VAL A O 1
ATOM 852 N N . TYR A 1 110 ? -14.140 -3.315 9.384 1.00 94.25 110 TYR A N 1
ATOM 853 C CA . TYR A 1 110 ? -14.501 -1.920 9.643 1.00 94.25 110 TYR A CA 1
ATOM 854 C C . TYR A 1 110 ? -16.023 -1.726 9.671 1.00 94.25 110 TYR A C 1
ATOM 856 O O . TYR A 1 110 ? -16.566 -1.237 10.663 1.00 94.25 110 TYR A O 1
ATOM 864 N N . TYR A 1 111 ? -16.722 -2.154 8.616 1.00 94.00 111 TYR A N 1
ATOM 865 C CA . TYR A 1 111 ? -18.173 -1.990 8.518 1.00 94.00 111 TYR A CA 1
ATOM 866 C C . TYR A 1 111 ? -18.938 -2.825 9.545 1.00 94.00 111 TYR A C 1
ATOM 868 O O . TYR A 1 111 ? -19.930 -2.343 10.091 1.00 94.00 111 TYR A O 1
ATOM 876 N N . TYR A 1 112 ? -18.483 -4.046 9.841 1.00 93.50 112 TYR A N 1
ATOM 877 C CA . TYR A 1 112 ? -19.076 -4.883 10.884 1.00 93.50 112 TYR A CA 1
ATOM 878 C C . TYR A 1 112 ? -19.002 -4.201 12.254 1.00 93.50 112 TYR A C 1
ATOM 880 O O . TYR A 1 112 ? -20.009 -4.094 12.953 1.00 93.50 112 TYR A O 1
ATOM 888 N N . LYS A 1 113 ? -17.828 -3.670 12.618 1.00 88.06 113 LYS A N 1
ATOM 889 C CA . LYS A 1 113 ? -17.637 -2.985 13.900 1.00 88.06 113 LYS A CA 1
ATOM 890 C C . LYS A 1 113 ? -18.433 -1.680 13.979 1.00 88.06 113 LYS A C 1
ATOM 892 O O . LYS A 1 113 ? -19.022 -1.404 15.014 1.00 88.06 113 LYS A O 1
ATOM 897 N N . ASN A 1 114 ? -18.507 -0.922 12.885 1.00 85.56 114 ASN A N 1
ATOM 898 C CA . ASN A 1 114 ? -19.273 0.325 12.831 1.00 85.56 114 ASN A CA 1
ATOM 899 C C . ASN A 1 114 ? -20.800 0.107 12.833 1.00 85.56 114 ASN A C 1
ATOM 901 O O . ASN A 1 114 ? -21.540 1.003 13.214 1.00 85.56 114 ASN A O 1
ATOM 905 N N . ARG A 1 115 ? -21.291 -1.066 12.403 1.00 82.00 115 ARG A N 1
ATOM 906 C CA . ARG A 1 115 ? -22.716 -1.440 12.507 1.00 82.00 115 ARG A CA 1
ATOM 907 C C . ARG A 1 115 ? -23.113 -1.908 13.904 1.00 82.00 115 ARG A C 1
ATOM 909 O O . ARG A 1 115 ? -24.232 -1.644 14.321 1.00 82.00 115 ARG A O 1
ATOM 916 N N . ASN A 1 116 ? -22.215 -2.609 14.593 1.00 74.06 116 ASN A N 1
ATOM 917 C CA . ASN A 1 116 ? -22.485 -3.211 15.902 1.00 74.06 116 ASN A CA 1
ATOM 918 C C . ASN A 1 116 ? -22.040 -2.335 17.085 1.00 74.06 116 ASN A C 1
ATOM 920 O O . ASN A 1 116 ? -22.170 -2.758 18.229 1.00 74.06 116 ASN A O 1
ATOM 924 N N . GLY A 1 117 ? -21.479 -1.154 16.816 1.00 57.81 117 GLY A N 1
ATOM 925 C CA . GLY A 1 117 ? -20.989 -0.215 17.819 1.00 57.81 117 GLY A CA 1
ATOM 926 C C . GLY A 1 117 ? -21.527 1.195 17.594 1.00 57.81 117 GLY A C 1
ATOM 927 O O . GLY A 1 117 ? -20.815 2.027 17.035 1.00 57.81 117 GLY A O 1
ATOM 928 N N . ASN A 1 118 ? -22.764 1.421 18.048 1.00 49.31 118 ASN A N 1
ATOM 929 C CA . ASN A 1 118 ? -23.161 2.613 18.804 1.00 49.31 118 ASN A CA 1
ATOM 930 C C . ASN A 1 118 ? -23.397 2.154 20.243 1.00 49.31 118 ASN A C 1
ATOM 932 O O . ASN A 1 118 ? -24.207 1.213 20.401 1.00 49.31 118 ASN A O 1
#

pLDDT: mean 89.14, std 10.79, range [49.31, 97.94]

Foldseek 3Di:
DVVLLVQLQVQLQVQLVVLVVCVVVVNDPPVRSVVVSNVSSVLSSLLSNLQVLLCVLPVDNVSSVVVVVCLCPPLQPVPDPQDPVGDRPCSSVSSSVVSVVSSVVSVVSSVVCVVVPD

Secondary structure (DSSP, 8-state):
-HHHHHHHHHHHHHTTHHHHHHHHTTSS-HHHHHHHHHHHHHHHHHHHHHHHHHHHHHS-HHHHHHHHHHIIIIIIII-----TTS--TTHHHHHHHHHHHHHHHHHHHHHHHHHH--

InterPro domains:
  IPR003675 CAAX prenyl protease 2/Lysostaphin resistance protein A-like domain [PF02517] (3-74)